Protein AF-A0A377D1Y9-F1 (afdb_monomer_lite)

Secondary structure (DSSP, 8-state):
--EEEEEEEEEETTEEEEEEEEEEE-TT----------TTHHHHHHS---S--

Structure (mmCIF, N/CA/C/O backbone):
data_AF-A0A377D1Y9-F1
#
_entry.id   AF-A0A377D1Y9-F1
#
loop_
_atom_site.group_PDB
_atom_site.id
_atom_site.type_symbol
_atom_site.label_atom_id
_atom_site.label_alt_id
_atom_site.label_comp_id
_atom_site.label_asym_id
_atom_site.label_entity_id
_atom_site.label_seq_id
_atom_site.pdbx_PDB_ins_code
_atom_site.Cartn_x
_atom_site.Cartn_y
_atom_site.Cartn_z
_atom_site.occupancy
_atom_site.B_iso_or_equiv
_atom_site.auth_seq_id
_atom_site.auth_comp_id
_atom_site.auth_asym_id
_atom_site.auth_atom_id
_atom_site.pdbx_PDB_model_num
ATOM 1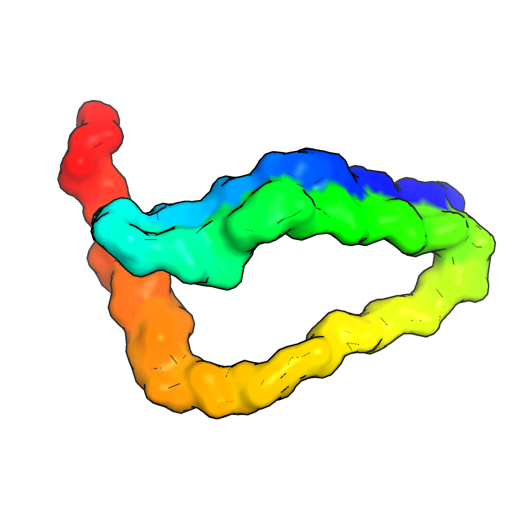 N N . MET A 1 1 ? -3.629 7.206 17.340 1.00 70.94 1 MET A N 1
ATOM 2 C CA . MET A 1 1 ? -3.507 7.578 15.913 1.00 70.94 1 MET A CA 1
ATOM 3 C C . MET A 1 1 ? -3.425 6.292 15.116 1.00 70.94 1 MET A C 1
ATOM 5 O O . MET A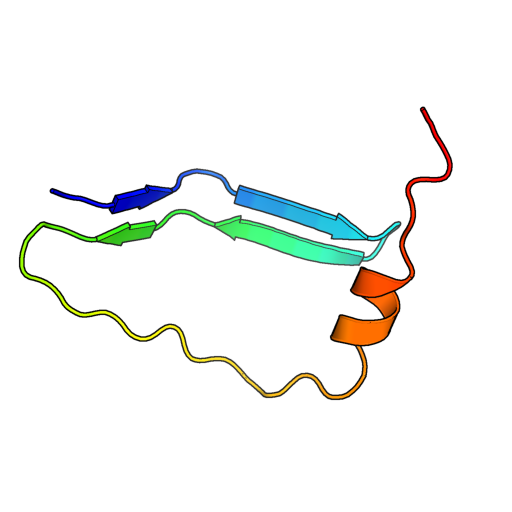 1 1 ? -2.716 5.396 15.558 1.00 70.94 1 MET A O 1
ATOM 9 N N . SER A 1 2 ? -4.174 6.181 14.022 1.00 89.31 2 SER A N 1
ATOM 10 C CA . SER A 1 2 ? -4.036 5.102 13.035 1.00 89.31 2 SER A CA 1
ATOM 11 C C . SER A 1 2 ? -3.102 5.543 11.905 1.00 89.31 2 SER A C 1
ATOM 13 O O . SER A 1 2 ? -2.923 6.743 11.686 1.00 89.31 2 SER A O 1
ATOM 15 N N . ILE A 1 3 ? -2.482 4.582 11.222 1.00 93.38 3 ILE A N 1
ATOM 16 C CA . ILE A 1 3 ? -1.684 4.821 10.014 1.00 93.38 3 ILE A CA 1
ATOM 17 C C . ILE A 1 3 ? -2.399 4.135 8.861 1.00 93.38 3 ILE A C 1
ATOM 19 O O . ILE A 1 3 ? -2.587 2.926 8.898 1.00 93.38 3 ILE A O 1
ATOM 23 N N . GLU A 1 4 ? -2.732 4.896 7.828 1.00 95.69 4 GLU A N 1
ATOM 24 C CA . GLU A 1 4 ? -3.319 4.372 6.602 1.00 95.69 4 GLU A CA 1
ATOM 25 C C . GLU A 1 4 ? -2.437 4.765 5.416 1.00 95.69 4 GLU A C 1
ATOM 27 O O . GLU A 1 4 ? -2.035 5.921 5.264 1.00 95.69 4 GLU A O 1
ATOM 32 N N . ILE A 1 5 ? -2.122 3.789 4.574 1.00 94.31 5 ILE A N 1
ATOM 33 C CA . ILE A 1 5 ? -1.501 3.984 3.267 1.00 94.31 5 ILE A CA 1
ATOM 34 C C . ILE A 1 5 ? -2.327 3.218 2.246 1.00 94.31 5 ILE A C 1
ATOM 36 O O . ILE A 1 5 ? -2.622 2.043 2.440 1.00 94.31 5 ILE A O 1
ATOM 40 N N . ALA A 1 6 ? -2.682 3.875 1.147 1.00 96.31 6 ALA A N 1
ATOM 41 C CA . ALA A 1 6 ? -3.528 3.301 0.112 1.00 96.31 6 ALA A CA 1
ATOM 42 C C . ALA A 1 6 ? -2.878 3.437 -1.265 1.00 96.31 6 ALA A C 1
ATOM 44 O O . ALA A 1 6 ? -2.296 4.472 -1.597 1.00 96.31 6 ALA A O 1
ATOM 45 N N . ASN A 1 7 ? -3.003 2.381 -2.068 1.00 96.81 7 ASN A N 1
ATOM 46 C CA . ASN A 1 7 ? -2.661 2.349 -3.490 1.00 96.81 7 ASN A CA 1
ATOM 47 C C . ASN A 1 7 ? -1.232 2.809 -3.821 1.00 96.81 7 ASN A C 1
ATOM 49 O O . ASN A 1 7 ? -0.972 3.422 -4.862 1.00 96.81 7 ASN A O 1
ATOM 53 N N . ILE A 1 8 ? -0.276 2.496 -2.947 1.00 95.00 8 ILE A N 1
ATOM 54 C CA . ILE A 1 8 ? 1.118 2.887 -3.120 1.00 95.00 8 ILE A CA 1
ATOM 55 C C . ILE A 1 8 ? 1.728 2.105 -4.286 1.00 95.00 8 ILE A C 1
ATOM 57 O O . ILE A 1 8 ? 1.799 0.873 -4.290 1.00 95.00 8 ILE A O 1
ATOM 61 N N . LYS A 1 9 ? 2.209 2.851 -5.282 1.00 94.81 9 LYS A N 1
ATOM 62 C CA . LYS A 1 9 ? 2.914 2.349 -6.467 1.00 94.81 9 LYS A CA 1
ATOM 63 C C . LYS A 1 9 ? 4.285 3.007 -6.540 1.00 94.81 9 LYS A C 1
ATOM 65 O O . LYS A 1 9 ? 4.408 4.222 -6.397 1.00 94.81 9 LYS A O 1
ATOM 70 N N . LYS A 1 10 ? 5.330 2.214 -6.773 1.00 90.00 10 LYS A N 1
ATOM 71 C CA . LYS A 1 10 ? 6.697 2.715 -6.940 1.00 90.00 10 LYS A CA 1
ATOM 72 C C . LYS A 1 10 ? 7.405 1.910 -8.012 1.00 90.00 10 LYS A C 1
ATOM 74 O O . LYS A 1 10 ? 7.425 0.683 -7.967 1.00 90.00 10 LYS A O 1
ATOM 79 N N . SER A 1 11 ? 8.022 2.622 -8.941 1.00 90.00 11 SER A N 1
ATOM 80 C CA . SER A 1 11 ? 8.845 2.053 -9.996 1.00 90.00 11 SER A CA 1
ATOM 81 C C . SER A 1 11 ? 10.163 2.810 -10.126 1.00 90.00 11 SER A C 1
ATOM 83 O O . SER A 1 11 ? 10.272 3.989 -9.771 1.00 90.00 11 SER A O 1
ATOM 85 N N . PHE A 1 12 ? 11.163 2.097 -10.633 1.00 86.62 12 PHE A N 1
ATOM 86 C CA . PHE A 1 12 ? 12.448 2.627 -11.069 1.00 86.62 12 PHE A CA 1
ATOM 87 C C . PHE A 1 12 ? 12.645 2.183 -12.522 1.00 86.62 12 PHE A C 1
ATOM 89 O O . PHE A 1 12 ? 12.913 1.014 -12.807 1.00 86.62 12 PHE A O 1
ATOM 96 N N . GLY A 1 13 ? 12.417 3.095 -13.467 1.00 85.69 13 GLY A N 1
ATOM 97 C CA . GLY A 1 13 ? 12.387 2.769 -14.890 1.00 85.69 13 GLY A CA 1
ATOM 98 C C . GLY A 1 13 ? 11.267 1.775 -15.199 1.00 85.69 13 GLY A C 1
ATOM 99 O O . GLY A 1 13 ? 10.102 2.043 -14.917 1.00 85.69 13 GLY A O 1
ATOM 100 N N . ARG A 1 14 ? 11.624 0.620 -15.772 1.00 86.12 14 ARG A N 1
ATOM 101 C CA . ARG A 1 14 ? 10.677 -0.463 -16.098 1.00 86.12 14 ARG A CA 1
ATOM 102 C C . ARG A 1 14 ? 10.404 -1.412 -14.928 1.00 86.12 14 ARG A C 1
ATOM 104 O O . ARG A 1 14 ? 9.517 -2.253 -15.028 1.00 86.12 14 ARG A O 1
ATOM 111 N N . THR A 1 15 ? 11.154 -1.297 -13.837 1.00 85.81 15 THR A N 1
ATOM 112 C CA . THR A 1 15 ? 11.027 -2.194 -12.688 1.00 85.81 15 THR A CA 1
ATOM 113 C C . THR A 1 15 ? 9.987 -1.649 -11.716 1.00 85.81 15 THR A C 1
ATOM 115 O O . THR A 1 15 ? 10.196 -0.607 -11.094 1.00 85.81 15 THR A O 1
ATOM 118 N N . GLN A 1 16 ? 8.870 -2.361 -11.572 1.00 89.31 16 GLN A N 1
ATOM 119 C CA . GLN A 1 16 ? 7.838 -2.098 -10.566 1.00 89.31 16 GLN A CA 1
ATOM 120 C C . GLN A 1 16 ? 8.285 -2.706 -9.226 1.00 89.31 16 GLN A C 1
ATOM 122 O O . GLN A 1 16 ? 8.368 -3.926 -9.109 1.00 89.31 16 GLN A O 1
ATOM 127 N N . VAL A 1 17 ? 8.586 -1.875 -8.222 1.00 88.75 17 VAL A N 1
ATOM 128 C CA . VAL A 1 17 ? 9.050 -2.335 -6.893 1.00 88.75 17 VAL A CA 1
ATOM 129 C C . VAL A 1 17 ? 7.949 -2.342 -5.834 1.00 88.75 17 VAL A C 1
ATOM 131 O O . VAL A 1 17 ? 8.004 -3.144 -4.911 1.00 88.75 17 VAL A O 1
ATOM 134 N N . LEU A 1 18 ? 6.933 -1.488 -5.977 1.00 92.19 18 LEU A N 1
ATOM 135 C CA . LEU A 1 18 ? 5.686 -1.556 -5.213 1.00 92.19 18 LEU A CA 1
ATOM 136 C C . LEU A 1 18 ? 4.528 -1.492 -6.201 1.00 92.19 18 LEU A C 1
ATOM 138 O O . LEU A 1 18 ? 4.504 -0.613 -7.067 1.00 92.19 18 LEU A O 1
ATOM 142 N N . ASN A 1 19 ? 3.582 -2.415 -6.069 1.00 94.06 19 ASN A N 1
ATOM 143 C CA . ASN A 1 19 ? 2.460 -2.552 -6.983 1.00 94.06 19 ASN A CA 1
ATOM 144 C C . ASN A 1 19 ? 1.132 -2.513 -6.227 1.00 94.06 19 ASN A C 1
ATOM 146 O O . ASN A 1 19 ? 0.660 -3.549 -5.778 1.00 94.06 19 ASN A O 1
ATOM 150 N N . ASP A 1 20 ? 0.545 -1.321 -6.129 1.00 95.94 20 ASP A N 1
ATOM 151 C CA . ASP A 1 20 ? -0.800 -1.108 -5.583 1.00 95.94 20 ASP A CA 1
ATOM 152 C C . ASP A 1 20 ? -0.965 -1.622 -4.145 1.00 95.94 20 ASP A C 1
ATOM 154 O O . ASP A 1 20 ? -1.865 -2.394 -3.825 1.00 95.94 20 ASP A O 1
ATOM 158 N N . ILE A 1 21 ? -0.034 -1.226 -3.276 1.00 94.62 21 ILE A N 1
ATOM 159 C CA . ILE A 1 21 ? -0.012 -1.677 -1.885 1.00 94.62 21 ILE A CA 1
ATOM 160 C C . ILE A 1 21 ? -0.861 -0.750 -1.018 1.00 94.62 21 ILE A C 1
ATOM 162 O O . ILE A 1 21 ? -0.639 0.463 -1.001 1.00 94.62 21 ILE A O 1
ATOM 166 N N . SER A 1 22 ? -1.768 -1.345 -0.248 1.00 95.88 22 SER A N 1
ATOM 167 C CA . SER A 1 22 ? -2.529 -0.674 0.804 1.00 95.88 22 SER A CA 1
ATOM 168 C C . SER A 1 22 ? -2.304 -1.377 2.143 1.00 95.88 22 SER A C 1
ATOM 170 O O . SER A 1 22 ? -2.213 -2.604 2.190 1.00 95.88 22 SER A O 1
ATOM 172 N N . LEU A 1 23 ? -2.203 -0.608 3.222 1.00 95.06 23 LEU A N 1
ATOM 173 C CA . LEU A 1 23 ? -2.058 -1.093 4.589 1.00 95.06 23 LEU A CA 1
ATOM 174 C C . LEU A 1 23 ? -2.756 -0.124 5.547 1.00 95.06 23 LEU A C 1
ATOM 176 O O . LEU A 1 23 ? -2.534 1.084 5.491 1.00 95.06 23 LEU A O 1
ATOM 180 N N . ASP A 1 24 ? -3.548 -0.688 6.448 1.00 95.31 24 ASP A N 1
ATOM 181 C CA . ASP A 1 24 ? -4.157 0.011 7.574 1.00 95.31 24 ASP A CA 1
ATOM 182 C C . ASP A 1 24 ? -3.580 -0.563 8.873 1.00 95.31 24 ASP A C 1
ATOM 184 O O . ASP A 1 24 ? -3.551 -1.781 9.072 1.00 95.31 24 ASP A O 1
ATOM 188 N N . ILE A 1 25 ? -3.069 0.316 9.730 1.00 95.25 25 ILE A N 1
ATOM 189 C CA . ILE A 1 25 ? -2.539 -0.002 11.052 1.00 95.25 25 ILE A CA 1
ATOM 190 C C . ILE A 1 25 ? -3.397 0.743 12.081 1.00 95.25 25 ILE A C 1
ATOM 192 O O . ILE A 1 25 ? -3.203 1.947 12.313 1.00 95.25 25 ILE A O 1
ATOM 196 N N . PRO A 1 26 ? -4.325 0.032 12.744 1.00 94.94 26 PRO A N 1
ATOM 197 C CA . PRO A 1 26 ? -5.142 0.598 13.802 1.00 94.94 26 PRO A CA 1
ATOM 198 C C . PRO A 1 26 ? -4.310 1.074 14.997 1.00 94.94 26 PRO A C 1
ATOM 200 O O . PRO A 1 26 ? -3.228 0.565 15.299 1.00 94.94 26 PRO A O 1
ATOM 203 N N . SER A 1 27 ? -4.858 2.037 15.736 1.00 94.62 27 SER A N 1
ATOM 204 C CA . SER A 1 27 ? -4.206 2.574 16.932 1.00 94.62 27 SER A CA 1
ATOM 205 C C . SER A 1 27 ? -3.966 1.474 17.974 1.00 94.62 27 SER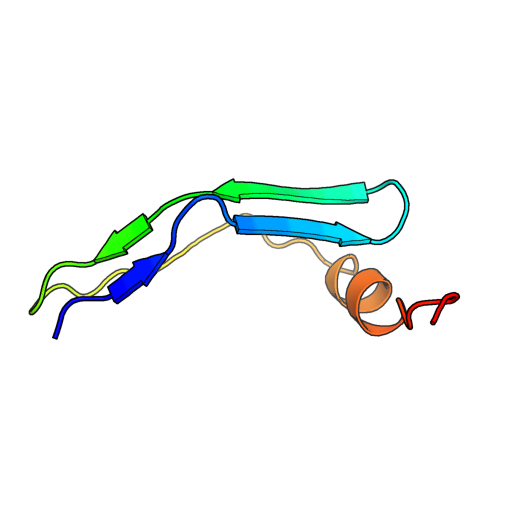 A C 1
ATOM 207 O O . SER A 1 27 ? -4.874 0.715 18.302 1.00 94.62 27 SER A O 1
ATOM 209 N N . GLY A 1 28 ? -2.758 1.432 18.538 1.00 94.25 28 GLY A N 1
ATOM 210 C CA . GLY A 1 28 ? -2.376 0.449 19.559 1.00 94.25 28 GLY A CA 1
ATOM 211 C C . GLY A 1 28 ? -1.828 -0.870 19.008 1.00 94.25 28 GLY A C 1
ATOM 212 O O . GLY A 1 28 ? -1.478 -1.740 19.800 1.00 94.25 28 GLY A O 1
ATOM 213 N N . GLN A 1 29 ? -1.715 -1.020 17.684 1.00 90.94 29 GLN A N 1
ATOM 214 C CA . GLN A 1 29 ? -1.060 -2.174 17.070 1.00 90.94 29 GLN A CA 1
ATOM 215 C C . GLN A 1 29 ? 0.406 -1.895 16.733 1.00 90.94 29 GLN A C 1
ATOM 217 O O . GLN A 1 29 ? 0.772 -0.798 16.312 1.00 90.94 29 GLN A O 1
ATOM 222 N N . MET A 1 30 ? 1.240 -2.925 16.888 1.00 90.62 30 MET A N 1
ATOM 223 C CA . MET A 1 30 ? 2.624 -2.938 16.425 1.00 90.62 30 MET A CA 1
ATOM 224 C C . MET A 1 30 ? 2.750 -3.945 15.285 1.00 90.62 30 MET A C 1
ATOM 226 O O . MET A 1 30 ? 2.426 -5.119 15.453 1.00 90.62 30 MET A O 1
ATOM 230 N N . VAL A 1 31 ? 3.220 -3.480 14.129 1.00 91.56 31 VAL A N 1
ATOM 231 C CA . VAL A 1 31 ? 3.323 -4.278 12.902 1.00 91.56 31 VAL A CA 1
ATOM 232 C C . VAL A 1 31 ? 4.763 -4.244 12.403 1.00 91.56 31 VAL A C 1
ATOM 234 O O . VAL A 1 31 ? 5.355 -3.174 12.281 1.00 91.56 31 VAL A O 1
ATOM 237 N N . ALA A 1 32 ? 5.322 -5.415 12.095 1.00 92.88 32 ALA A N 1
ATOM 238 C CA . ALA A 1 32 ? 6.610 -5.544 11.423 1.00 92.88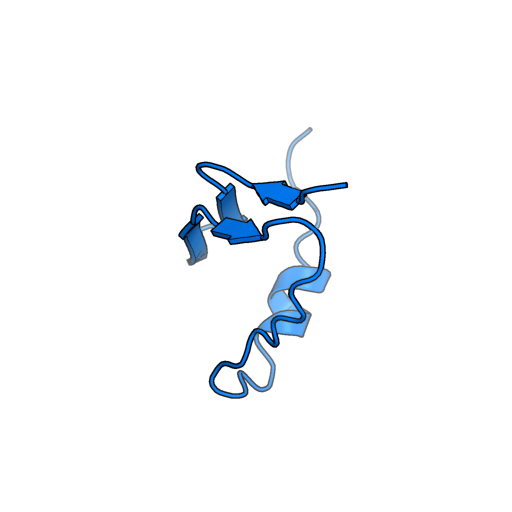 32 ALA A CA 1
ATOM 239 C C . ALA A 1 32 ? 6.387 -5.946 9.961 1.00 92.88 32 ALA A C 1
ATOM 241 O O . ALA A 1 32 ? 5.738 -6.953 9.680 1.00 92.88 32 ALA A O 1
ATOM 242 N N . LEU A 1 33 ? 6.946 -5.173 9.029 1.00 89.81 33 LEU A N 1
ATOM 243 C CA . LEU A 1 33 ? 6.967 -5.526 7.613 1.00 89.81 33 LEU A CA 1
ATOM 244 C C . LEU A 1 33 ? 8.254 -6.292 7.315 1.00 89.81 33 LEU A C 1
ATOM 246 O O . LEU A 1 33 ? 9.347 -5.729 7.357 1.00 89.81 33 LEU A O 1
ATOM 250 N N . LEU A 1 34 ? 8.113 -7.583 7.028 1.00 90.31 34 LEU A N 1
ATOM 251 C CA . LEU A 1 34 ? 9.219 -8.475 6.702 1.00 90.31 34 LEU A CA 1
ATOM 252 C C . LEU A 1 34 ? 9.110 -8.911 5.245 1.00 90.31 34 LEU A C 1
ATOM 254 O O . LEU A 1 34 ? 8.025 -9.191 4.739 1.00 90.31 34 LEU A O 1
ATOM 258 N N . GLY A 1 35 ? 10.249 -8.993 4.574 1.00 84.50 35 GLY A N 1
ATOM 259 C CA . GLY A 1 35 ? 10.335 -9.459 3.200 1.00 84.50 35 GLY A CA 1
ATOM 260 C C . GLY A 1 35 ? 11.674 -10.139 2.939 1.00 84.50 35 GLY A C 1
ATOM 261 O O . GLY A 1 35 ? 12.597 -10.019 3.749 1.00 84.50 35 GLY A O 1
ATOM 262 N N . PRO A 1 36 ? 11.799 -10.865 1.818 1.00 84.88 36 PRO A N 1
ATOM 263 C CA . PRO A 1 36 ? 13.065 -11.460 1.420 1.00 84.88 36 PRO A CA 1
ATOM 264 C C . PRO A 1 36 ? 14.129 -10.372 1.249 1.00 84.88 36 PRO A C 1
ATOM 266 O O . PRO A 1 36 ? 13.868 -9.312 0.675 1.00 84.88 36 PRO A O 1
ATOM 269 N N . PHE A 1 37 ? 15.344 -10.644 1.725 1.00 69.50 37 PHE A N 1
ATOM 270 C CA . PHE A 1 37 ? 16.463 -9.726 1.549 1.00 69.50 37 PHE A CA 1
ATOM 271 C C . PHE A 1 37 ? 16.827 -9.644 0.065 1.00 69.50 37 PHE A C 1
ATOM 273 O O . PHE A 1 37 ? 17.296 -10.615 -0.528 1.00 69.50 37 PHE A O 1
ATOM 280 N N . ARG A 1 38 ? 16.630 -8.472 -0.541 1.00 68.94 38 ARG A N 1
ATOM 281 C CA . ARG A 1 38 ? 17.052 -8.210 -1.919 1.00 68.94 38 ARG A CA 1
ATOM 282 C C . ARG A 1 38 ? 18.398 -7.495 -1.912 1.00 68.94 38 ARG A C 1
ATOM 284 O O . ARG A 1 38 ? 18.479 -6.269 -1.867 1.00 68.94 38 ARG A O 1
ATOM 291 N N . PHE A 1 39 ? 19.478 -8.275 -1.889 1.00 55.50 39 PHE A N 1
ATOM 292 C CA . PHE A 1 39 ? 20.840 -7.740 -1.925 1.00 55.50 39 PHE A CA 1
ATOM 293 C C . PHE A 1 39 ? 21.107 -7.075 -3.293 1.00 55.50 39 PHE A C 1
ATOM 295 O O . PHE A 1 39 ? 20.912 -7.698 -4.331 1.00 55.50 39 PHE A O 1
ATOM 302 N N . ARG A 1 40 ? 21.557 -5.808 -3.275 1.00 63.22 40 ARG A N 1
ATOM 303 C CA . ARG A 1 40 ? 21.897 -4.918 -4.418 1.00 63.22 40 ARG A CA 1
ATOM 304 C C . ARG A 1 40 ? 20.771 -4.231 -5.214 1.00 63.22 40 ARG A C 1
ATOM 306 O O . ARG A 1 40 ? 21.084 -3.275 -5.917 1.00 63.22 40 ARG A O 1
ATOM 313 N N . GLU A 1 41 ? 19.493 -4.574 -5.062 1.00 63.69 41 GLU A N 1
ATOM 314 C CA . GLU A 1 41 ? 18.407 -3.837 -5.756 1.00 63.69 41 GLU A CA 1
ATOM 315 C C . GLU A 1 41 ? 18.149 -2.438 -5.171 1.00 63.69 41 GLU A C 1
ATOM 317 O O . GLU A 1 41 ? 17.850 -1.496 -5.904 1.00 63.69 41 GLU A O 1
ATOM 322 N N . ASN A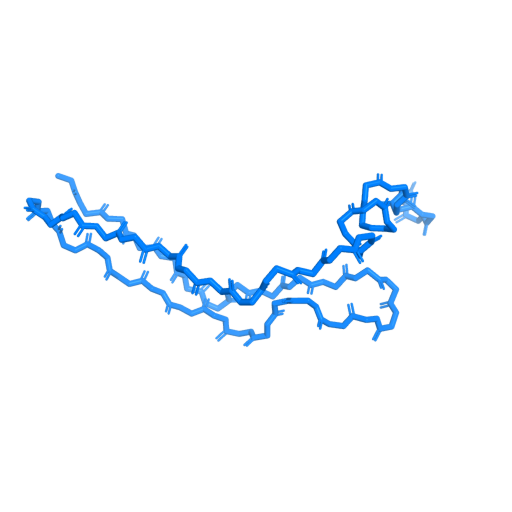 1 42 ? 18.355 -2.264 -3.863 1.00 60.28 42 ASN A N 1
ATOM 323 C CA . ASN A 1 42 ? 18.178 -0.963 -3.208 1.00 60.28 42 ASN A CA 1
ATOM 324 C C . ASN A 1 42 ? 19.175 0.098 -3.710 1.00 60.28 42 ASN A C 1
ATOM 326 O O . ASN A 1 42 ? 18.864 1.285 -3.698 1.00 60.28 42 ASN A O 1
ATOM 330 N N . HIS A 1 43 ? 20.357 -0.316 -4.180 1.00 59.53 43 HIS A N 1
ATOM 331 C CA . HIS A 1 43 ? 21.362 0.602 -4.724 1.00 59.53 43 HIS A CA 1
ATOM 332 C C . HIS 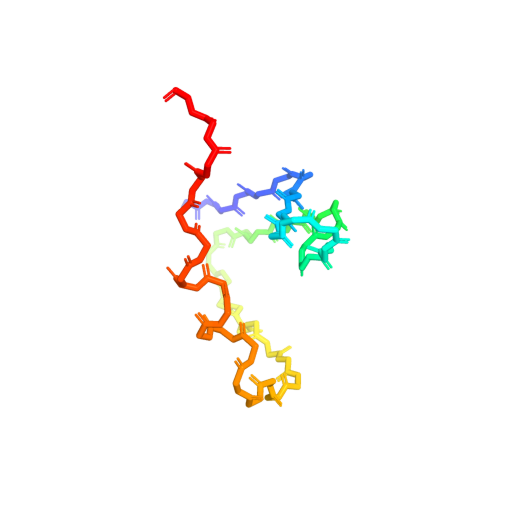A 1 43 ? 20.956 1.114 -6.114 1.00 59.53 43 HIS A C 1
ATOM 334 O O . HIS A 1 43 ? 21.029 2.309 -6.375 1.00 59.53 43 HIS A O 1
ATOM 340 N N . ALA A 1 44 ? 20.413 0.235 -6.965 1.00 59.66 44 ALA A N 1
ATOM 341 C CA . ALA A 1 44 ? 19.857 0.626 -8.263 1.00 59.66 44 ALA A CA 1
ATOM 342 C C . ALA A 1 44 ? 18.661 1.592 -8.119 1.00 59.66 44 ALA A C 1
ATOM 344 O O . ALA A 1 44 ? 18.476 2.485 -8.944 1.00 59.66 44 ALA A O 1
ATOM 345 N N . ALA A 1 45 ? 17.873 1.443 -7.050 1.00 65.06 45 ALA A N 1
ATOM 346 C CA . ALA A 1 45 ? 16.818 2.377 -6.664 1.00 65.06 45 ALA A CA 1
ATOM 347 C C . ALA A 1 45 ? 17.351 3.744 -6.182 1.00 65.06 45 ALA A C 1
ATOM 349 O O . ALA A 1 45 ? 16.749 4.773 -6.488 1.00 65.06 45 ALA A O 1
ATOM 350 N N . ALA A 1 46 ? 18.461 3.764 -5.436 1.00 62.88 46 ALA A N 1
ATOM 351 C CA . ALA A 1 46 ? 19.081 4.986 -4.915 1.00 62.88 46 ALA A CA 1
ATOM 352 C C . ALA A 1 46 ? 19.733 5.835 -6.020 1.00 62.88 46 ALA A C 1
ATOM 354 O O . ALA A 1 46 ? 19.631 7.062 -6.000 1.00 62.88 46 ALA A O 1
ATOM 355 N N . ASP A 1 47 ? 20.331 5.175 -7.014 1.00 66.56 47 ASP A N 1
ATOM 356 C CA . ASP A 1 47 ? 20.977 5.827 -8.158 1.00 66.56 47 ASP A CA 1
ATOM 357 C C . ASP A 1 47 ? 19.976 6.238 -9.255 1.00 66.56 47 ASP A C 1
ATOM 359 O O . ASP A 1 47 ? 20.325 6.975 -10.182 1.00 66.56 47 ASP A O 1
ATOM 363 N N . TYR A 1 48 ? 18.702 5.837 -9.135 1.00 69.75 48 TYR A N 1
ATOM 364 C CA . TYR A 1 48 ? 17.617 6.306 -9.996 1.00 69.75 48 TYR A CA 1
ATOM 365 C C . TYR A 1 48 ? 17.249 7.765 -9.664 1.00 69.75 48 TYR A C 1
ATOM 367 O O . TYR A 1 48 ? 16.193 8.070 -9.102 1.00 69.75 48 TYR A O 1
ATOM 375 N N . ARG A 1 49 ? 18.120 8.709 -10.040 1.00 65.75 49 ARG A N 1
ATOM 376 C CA . ARG A 1 49 ? 17.722 10.106 -10.239 1.00 65.75 49 ARG A CA 1
ATOM 377 C C . ARG A 1 49 ? 16.800 10.155 -11.448 1.00 65.75 49 ARG A C 1
ATOM 379 O O . ARG A 1 49 ? 17.142 9.646 -12.512 1.00 65.75 49 ARG A O 1
ATOM 386 N N . ARG A 1 50 ? 15.630 10.777 -11.285 1.00 62.47 50 ARG A N 1
ATOM 387 C CA . ARG A 1 50 ? 14.715 11.070 -12.392 1.00 62.47 50 ARG A CA 1
ATOM 388 C C . ARG A 1 50 ? 15.481 11.826 -13.482 1.00 62.47 50 ARG A C 1
ATOM 390 O O . ARG A 1 50 ? 15.717 13.020 -13.351 1.00 62.47 50 ARG A O 1
ATOM 397 N N . ALA A 1 51 ? 15.850 11.142 -14.559 1.00 57.38 51 ALA A N 1
ATOM 398 C CA . ALA A 1 51 ? 16.006 11.797 -15.844 1.00 57.38 51 ALA A CA 1
ATOM 399 C C . ALA A 1 51 ? 14.589 12.200 -16.272 1.00 57.38 51 ALA A C 1
ATOM 401 O O . ALA A 1 51 ? 13.816 11.353 -16.714 1.00 57.38 51 ALA A O 1
ATOM 402 N N . GLY A 1 52 ? 14.213 13.454 -16.023 1.00 55.97 52 GLY A N 1
ATOM 403 C CA . GLY A 1 52 ? 12.916 14.000 -16.424 1.00 55.97 52 GLY A CA 1
ATOM 404 C C . GLY A 1 52 ? 12.134 14.647 -15.286 1.00 55.97 52 GLY A C 1
ATOM 405 O O . GLY A 1 52 ? 11.181 14.063 -14.768 1.00 55.97 52 GLY A O 1
ATOM 406 N N . ALA A 1 53 ? 12.550 15.856 -14.922 1.00 43.62 53 ALA A N 1
ATOM 407 C CA . ALA A 1 53 ? 11.684 17.027 -14.824 1.00 43.62 53 ALA A CA 1
ATOM 408 C C . ALA A 1 53 ? 12.517 18.225 -15.290 1.00 43.62 53 ALA A C 1
ATOM 410 O O . ALA A 1 53 ? 13.677 18.315 -14.826 1.00 43.62 53 ALA A O 1
#

Sequence (53 aa):
MSIEIANIKKSFGRTQVLNDISLDIPSGQMVALLGPFRFRENHAAADYRRAGA

Organism: Escherichia coli (NCBI:txid562)

Radius of gyration: 14.39 Å; chains: 1; bounding box: 27×28×36 Å

Foldseek 3Di:
DKDWDFQDWDDQVPRTPDGGDIDIGDPPDDDDDDDDDDPPPVVSVVPRDDPDD

pLDDT: mean 81.82, std 14.82, range [43.62, 96.81]

InterPro domains:
  IPR027417 P-loop containing nucleoside triphosphate hydrolase [G3DSA:3.40.50.300] (1-37)
  IPR027417 P-loop containing nucleoside triphosphate hydrolase [SSF52540] (6-36)